Protein AF-A0A0S9QQR9-F1 (afdb_monomer_lite)

Secondary structure (DSSP, 8-state):
--HHHHHT--TTSPEEGGGGGGHHHHH---HHHHHHHHHHHHHTTSEEEE-SSS-EEEE-HHHHHHHHHHHHHHHHHHHHHHHHHHHTT-----

Foldseek 3Di:
DCPVVVVVQAVVDWDFLVVCPCVCVVPVDDSVRVVVVQVVCVVVVQWDWDDPPTTTIGGDPVVSVVVVVVVVVVVVVVVVVVVVVVVVPDDDPD

Sequence (94 aa):
MKFVELGATGPDRPVRELSFSDLEARFGMSRSHVRNVLRDAEGAGLVERSGTAGVFHHLTPRCVASFDRFVAEALSSSDLSCSMAADAGVPGSG

Radius of gyration: 19.02 Å; chains: 1; bounding box: 43×26×62 Å

pLDDT: mean 73.06, std 15.93, range [31.06, 90.81]

Structure (mmCIF, N/CA/C/O backbone):
data_AF-A0A0S9QQR9-F1
#
_entry.id   AF-A0A0S9QQR9-F1
#
loop_
_atom_site.group_PDB
_atom_site.id
_atom_site.type_symbol
_atom_site.label_atom_id
_atom_site.label_alt_id
_atom_site.label_comp_id
_atom_site.label_asym_id
_atom_site.label_entity_id
_atom_site.label_seq_id
_atom_site.pdbx_PDB_ins_code
_atom_site.Cartn_x
_atom_site.Cartn_y
_atom_site.Cartn_z
_atom_site.occupancy
_atom_site.B_iso_or_equiv
_atom_site.auth_seq_id
_atom_site.auth_comp_id
_atom_site.auth_asym_id
_atom_site.auth_atom_id
_atom_site.pdbx_PDB_model_num
ATOM 1 N N . MET A 1 1 ? 15.157 -2.696 4.951 1.00 31.06 1 MET A N 1
ATOM 2 C CA . MET A 1 1 ? 14.004 -2.139 4.207 1.00 31.06 1 MET A CA 1
ATOM 3 C C . MET A 1 1 ? 12.725 -2.793 4.718 1.00 31.06 1 MET A C 1
ATOM 5 O O . MET A 1 1 ? 12.725 -4.005 4.852 1.00 31.06 1 MET A O 1
ATOM 9 N N . LYS A 1 2 ? 11.688 -2.019 5.078 1.00 37.03 2 LYS A N 1
ATOM 10 C CA . LYS A 1 2 ? 10.474 -2.506 5.780 1.00 37.03 2 LYS A CA 1
ATOM 11 C C . LYS A 1 2 ? 9.186 -2.485 4.937 1.00 37.03 2 LYS A C 1
ATOM 13 O O . LYS A 1 2 ? 8.130 -2.798 5.465 1.00 37.03 2 LYS A O 1
ATOM 18 N N . PHE A 1 3 ? 9.241 -2.160 3.643 1.00 32.75 3 PHE A N 1
ATOM 19 C CA . PHE A 1 3 ? 8.040 -2.252 2.794 1.00 32.75 3 PHE A CA 1
ATOM 20 C C . PHE A 1 3 ? 7.551 -3.696 2.612 1.00 32.75 3 PHE A C 1
ATOM 22 O O . PHE A 1 3 ? 6.350 -3.927 2.544 1.00 32.75 3 PHE A O 1
ATOM 29 N N . VAL A 1 4 ? 8.462 -4.673 2.677 1.00 39.09 4 VAL A N 1
ATOM 30 C CA . VAL A 1 4 ? 8.123 -6.107 2.718 1.00 39.09 4 VAL A CA 1
ATOM 31 C C . VAL A 1 4 ? 7.334 -6.483 3.983 1.00 39.09 4 VAL A C 1
ATOM 33 O O . VAL A 1 4 ? 6.507 -7.385 3.931 1.00 39.09 4 VAL A O 1
ATOM 36 N N . GLU A 1 5 ? 7.499 -5.770 5.108 1.00 40.66 5 GLU A N 1
ATOM 37 C CA . GLU A 1 5 ? 6.689 -6.040 6.310 1.00 40.66 5 GLU A CA 1
ATOM 38 C C . GLU A 1 5 ? 5.228 -5.599 6.153 1.00 40.66 5 GLU A C 1
ATOM 40 O O . GLU A 1 5 ? 4.365 -6.158 6.825 1.00 40.66 5 GLU A O 1
ATOM 45 N N . LEU A 1 6 ? 4.932 -4.653 5.253 1.00 44.28 6 LEU A N 1
ATOM 46 C CA . LEU A 1 6 ? 3.557 -4.238 4.965 1.00 44.28 6 LEU A CA 1
ATOM 47 C C . LEU A 1 6 ? 2.845 -5.251 4.052 1.00 44.28 6 LEU A C 1
ATOM 49 O O . LEU A 1 6 ? 1.659 -5.503 4.233 1.00 44.28 6 LEU A O 1
ATOM 53 N N . GLY A 1 7 ? 3.580 -5.908 3.148 1.00 37.69 7 GLY A N 1
ATOM 54 C CA . GLY A 1 7 ? 3.075 -7.036 2.349 1.00 37.69 7 GLY A CA 1
ATOM 55 C C . GLY A 1 7 ? 2.790 -8.302 3.171 1.00 37.69 7 GLY A C 1
ATOM 56 O O . GLY A 1 7 ? 2.090 -9.193 2.708 1.00 37.69 7 GLY A O 1
ATOM 57 N N . ALA A 1 8 ? 3.275 -8.365 4.415 1.00 45.06 8 ALA A N 1
ATOM 58 C CA . ALA A 1 8 ? 2.972 -9.434 5.367 1.00 45.06 8 ALA A CA 1
ATOM 59 C C . ALA A 1 8 ? 1.724 -9.144 6.231 1.00 45.06 8 ALA A C 1
ATOM 61 O O . ALA A 1 8 ? 1.538 -9.777 7.273 1.00 45.06 8 ALA A O 1
ATOM 62 N N . THR A 1 9 ? 0.892 -8.172 5.841 1.00 49.84 9 THR A N 1
ATOM 63 C CA . THR A 1 9 ? -0.375 -7.856 6.518 1.00 49.84 9 THR A CA 1
ATOM 64 C C . THR A 1 9 ? -1.521 -8.619 5.858 1.00 49.84 9 THR A C 1
ATOM 66 O O . THR A 1 9 ? -2.273 -8.106 5.037 1.00 49.84 9 THR A O 1
ATOM 69 N N . GLY A 1 10 ? -1.632 -9.902 6.202 1.00 50.53 10 GLY A N 1
ATOM 70 C CA . GLY A 1 10 ? -2.907 -10.604 6.077 1.00 50.53 10 GLY A CA 1
ATOM 71 C C . GLY A 1 10 ? -3.902 -10.094 7.132 1.00 50.53 10 GLY A C 1
ATOM 72 O O . GLY A 1 10 ? -3.500 -9.355 8.035 1.00 50.53 10 GLY A O 1
ATOM 73 N N . PRO A 1 11 ? -5.170 -10.540 7.101 1.00 53.44 11 PRO A N 1
ATOM 74 C CA . PRO A 1 11 ? -6.160 -10.225 8.144 1.00 53.44 11 PRO A CA 1
ATOM 75 C C . PRO A 1 11 ? -5.693 -10.585 9.572 1.00 53.44 11 PRO A C 1
ATOM 77 O O . PRO A 1 11 ? -6.247 -10.102 10.554 1.00 53.44 11 PRO A O 1
ATOM 80 N N . ASP A 1 12 ? -4.646 -11.406 9.687 1.00 53.22 12 ASP A N 1
ATOM 81 C CA . ASP A 1 12 ? -4.050 -11.878 10.937 1.00 53.22 12 ASP A CA 1
ATOM 82 C C . ASP A 1 12 ? -2.929 -10.967 11.491 1.00 53.22 12 ASP A C 1
ATOM 84 O O . ASP A 1 12 ? -2.409 -11.199 12.582 1.00 53.22 12 ASP A O 1
ATOM 88 N N . ARG A 1 13 ? -2.526 -9.907 10.766 1.00 60.41 13 ARG A N 1
ATOM 89 C CA . ARG A 1 13 ? -1.449 -8.996 11.205 1.00 60.41 13 ARG A CA 1
ATOM 90 C C . ARG A 1 13 ? -1.838 -7.517 11.076 1.00 60.41 13 ARG A C 1
ATOM 92 O O . ARG A 1 13 ? -1.321 -6.808 10.212 1.00 60.41 13 ARG A O 1
ATOM 99 N N . PRO A 1 14 ? -2.725 -7.030 11.956 1.00 61.97 14 PRO A N 1
ATOM 100 C CA . PRO A 1 14 ? -3.216 -5.659 11.916 1.00 61.97 14 PRO A CA 1
ATOM 101 C C . PRO A 1 14 ? -2.122 -4.620 12.212 1.00 61.97 14 PRO A C 1
ATOM 103 O O . PRO A 1 14 ? -1.337 -4.771 13.153 1.00 61.97 14 PRO A O 1
ATOM 106 N N . VAL A 1 15 ? -2.112 -3.510 11.467 1.00 65.50 15 VAL A N 1
ATOM 107 C CA . VAL A 1 15 ? -1.186 -2.385 11.699 1.00 65.50 15 VAL A CA 1
ATOM 108 C C . VAL A 1 15 ? -1.871 -1.304 12.531 1.00 65.50 15 VAL A C 1
ATOM 110 O O . VAL A 1 15 ? -2.955 -0.839 12.185 1.00 65.50 15 VAL A O 1
ATOM 113 N N . ARG A 1 16 ? -1.237 -0.891 13.638 1.00 66.69 16 ARG A N 1
ATOM 114 C CA . ARG A 1 16 ? -1.747 0.171 14.528 1.00 66.69 16 ARG A CA 1
ATOM 115 C C . ARG A 1 16 ? -1.472 1.555 13.955 1.00 66.69 16 ARG A C 1
ATOM 117 O O . ARG A 1 16 ? -0.339 1.831 13.575 1.00 66.69 16 ARG A O 1
ATOM 124 N N . GLU A 1 17 ? -2.424 2.476 14.064 1.00 65.56 17 GLU A N 1
ATOM 125 C CA . GLU A 1 17 ? -2.235 3.874 13.637 1.00 65.56 17 GLU A CA 1
ATOM 126 C C . GLU A 1 17 ? -1.014 4.561 14.299 1.00 65.56 17 GLU A C 1
ATOM 128 O O . GLU A 1 17 ? -0.285 5.317 13.663 1.00 65.56 17 GLU A O 1
ATOM 133 N N . LEU A 1 18 ? -0.707 4.222 15.559 1.00 59.22 18 LEU A N 1
ATOM 134 C CA . LEU A 1 18 ? 0.477 4.721 16.280 1.00 59.22 18 LEU A CA 1
ATOM 135 C C . LEU A 1 18 ? 1.816 4.297 15.649 1.00 59.22 18 LEU A C 1
ATOM 137 O O . LEU A 1 18 ? 2.807 5.011 15.803 1.00 59.22 18 LEU A O 1
ATOM 141 N N . SER A 1 19 ? 1.848 3.181 14.914 1.00 66.25 19 SER A N 1
ATOM 142 C CA . SER A 1 19 ? 3.052 2.698 14.220 1.00 66.25 19 SER A CA 1
ATOM 143 C C . SER A 1 19 ? 3.424 3.542 12.995 1.00 66.25 19 SER A C 1
ATOM 145 O O . SER A 1 19 ? 4.540 3.443 12.492 1.00 66.25 19 SER A O 1
ATOM 147 N N . PHE A 1 20 ? 2.530 4.433 12.554 1.00 69.81 20 PHE A N 1
ATOM 148 C CA . PHE A 1 20 ? 2.791 5.368 11.461 1.00 69.81 20 PHE A CA 1
ATOM 149 C C . PHE A 1 20 ? 3.554 6.624 11.890 1.00 69.81 20 PHE A C 1
ATOM 151 O O . PHE A 1 20 ? 3.916 7.436 11.040 1.00 69.81 20 PHE A O 1
ATOM 158 N N . SER A 1 21 ? 3.830 6.784 13.188 1.00 67.56 21 SER A N 1
ATOM 159 C CA . SER A 1 21 ? 4.579 7.932 13.719 1.00 67.56 21 SER A CA 1
ATOM 160 C C . SER A 1 21 ? 5.978 8.066 13.096 1.00 67.56 21 SER A C 1
ATOM 162 O O . SER A 1 21 ? 6.473 9.180 12.972 1.00 67.56 21 SER A O 1
ATOM 164 N N . ASP A 1 22 ? 6.563 6.961 12.623 1.00 71.06 22 ASP A N 1
ATOM 165 C CA . ASP A 1 22 ? 7.901 6.932 12.020 1.00 71.06 22 ASP A CA 1
ATOM 166 C C . ASP A 1 22 ? 7.893 7.135 10.489 1.00 71.06 22 ASP A C 1
ATOM 168 O O . ASP A 1 22 ? 8.951 7.121 9.854 1.00 71.06 22 ASP A O 1
ATOM 172 N N . LEU A 1 23 ? 6.718 7.289 9.857 1.00 71.25 23 LEU A N 1
ATOM 173 C CA . LEU A 1 23 ? 6.622 7.453 8.399 1.00 71.25 23 LEU A CA 1
ATOM 174 C C . LEU A 1 23 ? 7.142 8.809 7.922 1.00 71.25 23 LEU A C 1
ATOM 176 O O . LEU A 1 23 ? 7.674 8.889 6.818 1.00 71.25 23 LEU A O 1
ATOM 180 N N . GLU A 1 24 ? 7.048 9.849 8.747 1.00 72.12 24 GLU A N 1
ATOM 181 C CA . GLU A 1 24 ? 7.575 11.173 8.411 1.00 72.12 24 GLU A CA 1
ATOM 182 C C . GLU A 1 24 ? 9.090 11.116 8.192 1.00 72.12 24 GLU A C 1
ATOM 184 O O . GLU A 1 24 ? 9.586 11.531 7.148 1.00 72.12 24 GLU A O 1
ATOM 189 N N . ALA A 1 25 ? 9.816 10.476 9.111 1.00 72.75 25 ALA A N 1
ATOM 190 C CA . ALA A 1 25 ? 11.264 10.308 9.014 1.00 72.75 25 ALA A CA 1
ATOM 191 C C . ALA A 1 25 ? 11.700 9.406 7.845 1.00 72.75 25 ALA A C 1
ATOM 193 O O . ALA A 1 25 ? 12.832 9.504 7.376 1.00 72.75 25 ALA A O 1
ATOM 194 N N . ARG A 1 26 ? 10.830 8.500 7.383 1.00 74.38 26 ARG A N 1
ATOM 195 C CA . ARG A 1 26 ? 11.167 7.507 6.349 1.00 74.38 26 ARG A CA 1
ATOM 196 C C . ARG A 1 26 ? 10.742 7.903 4.944 1.00 74.38 26 ARG A C 1
ATOM 198 O O . ARG A 1 26 ? 11.405 7.512 3.989 1.00 74.38 26 ARG A O 1
ATOM 205 N N . PHE A 1 27 ? 9.639 8.631 4.827 1.00 72.94 27 PHE A N 1
ATOM 206 C CA . PHE A 1 27 ? 8.976 8.920 3.556 1.00 72.94 27 PHE A CA 1
ATOM 207 C C . PHE A 1 27 ? 8.643 10.401 3.372 1.00 72.94 27 PHE A C 1
ATOM 209 O O . PHE A 1 27 ? 8.076 10.760 2.346 1.00 72.94 27 PHE A O 1
ATOM 216 N N . GLY A 1 28 ? 8.962 11.264 4.345 1.00 79.88 28 GLY A N 1
ATOM 217 C CA . GLY A 1 28 ? 8.653 12.696 4.284 1.00 79.88 28 GLY A CA 1
ATOM 218 C C . GLY A 1 28 ? 7.154 13.003 4.344 1.00 79.88 28 GLY A C 1
ATOM 219 O O . GLY A 1 28 ? 6.732 14.094 3.971 1.00 79.88 28 GLY A O 1
ATOM 220 N N . MET A 1 29 ? 6.331 12.044 4.778 1.00 82.19 29 MET A N 1
ATOM 221 C CA . MET A 1 29 ? 4.877 12.191 4.833 1.00 82.19 29 MET A CA 1
ATOM 222 C C . MET A 1 29 ? 4.427 12.602 6.231 1.00 82.19 29 MET A C 1
AT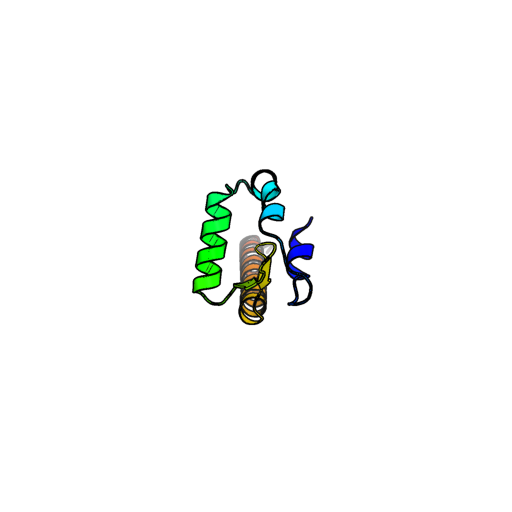OM 224 O O . MET A 1 29 ? 4.701 11.906 7.208 1.00 82.19 29 MET A O 1
ATOM 228 N N . SER A 1 30 ? 3.674 13.696 6.328 1.00 84.06 30 SER A N 1
ATOM 229 C CA . SER A 1 30 ? 3.093 14.120 7.602 1.00 84.06 30 SER A CA 1
ATOM 230 C C . SER A 1 30 ? 2.039 13.122 8.098 1.00 84.06 30 SER A C 1
ATOM 232 O O . SER A 1 30 ? 1.336 12.474 7.317 1.00 84.06 30 SER A O 1
ATOM 234 N N . ARG A 1 31 ? 1.851 13.044 9.421 1.00 80.88 31 ARG A N 1
ATOM 235 C CA . ARG A 1 31 ? 0.814 12.191 10.040 1.00 80.88 31 ARG A CA 1
ATOM 236 C C . ARG A 1 31 ? -0.591 12.475 9.496 1.00 80.88 31 ARG A C 1
ATOM 238 O O . ARG A 1 31 ? -1.392 11.558 9.333 1.00 80.88 31 ARG A O 1
ATOM 245 N N . SER A 1 32 ? -0.903 13.743 9.224 1.00 85.44 32 SER A N 1
ATOM 246 C CA . SER A 1 32 ? -2.196 14.146 8.663 1.00 85.44 32 SER A CA 1
ATOM 247 C C . SER A 1 32 ? -2.371 13.666 7.224 1.00 85.44 32 SER A C 1
ATOM 249 O O . SER A 1 32 ? -3.462 13.215 6.878 1.00 85.44 32 SER A O 1
ATOM 251 N N . HIS A 1 33 ? -1.307 13.703 6.418 1.00 84.69 33 HIS A N 1
ATOM 252 C CA . HIS A 1 33 ? -1.315 13.161 5.064 1.00 84.69 33 HIS A CA 1
ATOM 253 C C . HIS A 1 33 ? -1.572 11.651 5.077 1.00 84.69 33 HIS A C 1
ATOM 255 O O . HIS A 1 33 ? -2.504 11.191 4.422 1.00 84.69 33 HIS A O 1
ATOM 261 N N . VAL A 1 34 ? -0.839 10.901 5.907 1.00 83.06 34 VAL A N 1
ATOM 262 C CA . VAL A 1 34 ? -1.035 9.449 6.065 1.00 83.06 34 VAL A CA 1
ATOM 263 C C . VAL A 1 34 ? -2.475 9.122 6.473 1.00 83.06 34 VAL A C 1
ATOM 265 O O . VAL A 1 34 ? -3.106 8.251 5.881 1.00 83.06 34 VAL A O 1
ATOM 268 N N . ARG A 1 35 ? -3.037 9.852 7.444 1.00 83.75 35 ARG A N 1
ATOM 269 C CA . ARG A 1 35 ? -4.420 9.635 7.895 1.00 83.75 35 ARG A CA 1
ATOM 270 C C . ARG A 1 35 ? -5.452 9.907 6.798 1.00 83.75 35 ARG A C 1
ATOM 272 O O . ARG A 1 35 ? -6.438 9.180 6.706 1.00 83.75 35 ARG A O 1
ATOM 279 N N . ASN A 1 36 ? -5.244 10.939 5.979 1.00 88.81 36 ASN A N 1
ATOM 280 C CA . ASN A 1 36 ? -6.130 11.226 4.850 1.00 88.81 36 ASN A CA 1
ATOM 281 C C . ASN A 1 36 ? -6.085 10.091 3.821 1.00 88.81 36 ASN A C 1
ATOM 283 O O . ASN A 1 36 ? -7.138 9.588 3.451 1.00 88.81 36 ASN A O 1
ATOM 287 N N . VAL A 1 37 ? -4.887 9.616 3.462 1.00 86.75 37 VAL A N 1
ATOM 288 C CA . VAL A 1 37 ? -4.716 8.475 2.548 1.00 86.75 37 VAL A CA 1
ATOM 289 C C . VAL A 1 37 ? -5.433 7.228 3.071 1.00 86.75 37 VAL A C 1
ATOM 291 O O . VAL A 1 37 ? -6.149 6.576 2.318 1.00 86.75 37 VAL A O 1
ATOM 294 N N . LEU A 1 38 ? -5.302 6.912 4.364 1.00 84.94 38 LEU A N 1
ATOM 295 C CA . LEU A 1 38 ? -5.979 5.756 4.964 1.00 84.94 38 LEU A CA 1
ATOM 296 C C . LEU A 1 38 ? -7.505 5.897 4.962 1.00 84.94 38 LEU A C 1
ATOM 298 O O . LEU A 1 38 ? -8.203 4.923 4.693 1.00 84.94 38 LEU A O 1
ATOM 302 N N . ARG A 1 39 ? -8.031 7.100 5.224 1.00 86.50 39 ARG A N 1
ATOM 303 C CA . ARG A 1 39 ? -9.475 7.371 5.155 1.00 86.50 39 ARG A CA 1
ATOM 304 C C . ARG A 1 39 ? -10.002 7.215 3.731 1.00 86.50 39 ARG A C 1
ATOM 306 O O . ARG A 1 39 ? -11.071 6.646 3.538 1.00 86.50 39 ARG A O 1
ATOM 313 N N . ASP A 1 40 ? -9.265 7.717 2.750 1.00 89.81 40 ASP A N 1
ATOM 314 C CA . ASP A 1 40 ? -9.669 7.647 1.349 1.00 89.81 40 ASP A CA 1
ATOM 315 C C . ASP A 1 40 ? -9.597 6.190 0.844 1.00 89.81 40 ASP A C 1
ATOM 317 O O . ASP A 1 40 ? -10.505 5.721 0.158 1.00 89.81 40 ASP A O 1
ATOM 321 N N . ALA A 1 41 ? -8.582 5.429 1.271 1.00 86.94 41 ALA A N 1
ATOM 322 C CA . ALA A 1 41 ? -8.461 3.998 0.992 1.00 86.94 41 ALA A CA 1
ATOM 323 C C . ALA A 1 41 ? -9.582 3.165 1.640 1.00 86.94 41 ALA A C 1
ATOM 325 O O . ALA A 1 41 ? -10.088 2.227 1.023 1.00 86.94 41 ALA A O 1
ATOM 326 N N . GLU A 1 42 ? -10.008 3.510 2.856 1.00 87.50 42 GLU A N 1
ATOM 327 C CA . GLU A 1 42 ? -11.176 2.897 3.498 1.00 87.50 42 GLU A CA 1
ATOM 328 C C . GLU A 1 42 ? -12.473 3.227 2.757 1.00 87.50 42 GLU A C 1
ATOM 330 O O . GLU A 1 42 ? -13.256 2.325 2.468 1.00 87.50 42 GLU A O 1
ATOM 335 N N . GLY A 1 43 ? -12.668 4.487 2.353 1.00 87.06 43 GLY A N 1
ATOM 336 C CA . GLY A 1 43 ? -13.802 4.889 1.514 1.00 87.06 43 GLY A CA 1
ATOM 337 C C . GLY A 1 43 ? -13.851 4.153 0.168 1.00 87.06 43 GLY A C 1
ATOM 338 O O . GLY A 1 43 ? -14.930 3.913 -0.369 1.00 87.06 43 GLY A O 1
ATOM 339 N N . ALA A 1 44 ? -12.694 3.738 -0.355 1.00 88.69 44 ALA A N 1
ATOM 340 C CA . ALA A 1 44 ? -12.575 2.927 -1.565 1.00 88.69 44 ALA A CA 1
ATOM 341 C C . ALA A 1 44 ? -12.724 1.406 -1.326 1.00 88.69 44 ALA A C 1
ATOM 343 O O . ALA A 1 44 ? -12.684 0.628 -2.286 1.00 88.69 44 ALA A O 1
ATOM 344 N N . GLY A 1 45 ? -12.884 0.965 -0.072 1.00 87.25 45 GLY A N 1
ATOM 345 C CA . GLY A 1 45 ? -12.952 -0.450 0.301 1.00 87.25 45 GLY A CA 1
ATOM 346 C C . GLY A 1 45 ? -11.632 -1.195 0.092 1.00 87.25 45 GLY A C 1
ATOM 347 O O . GLY A 1 45 ? -11.635 -2.382 -0.221 1.00 87.25 45 GLY A O 1
ATOM 348 N N . LEU A 1 46 ? -10.503 -0.489 0.182 1.00 85.25 46 LEU A N 1
ATOM 349 C CA . LEU A 1 46 ? -9.162 -1.069 0.085 1.00 85.25 46 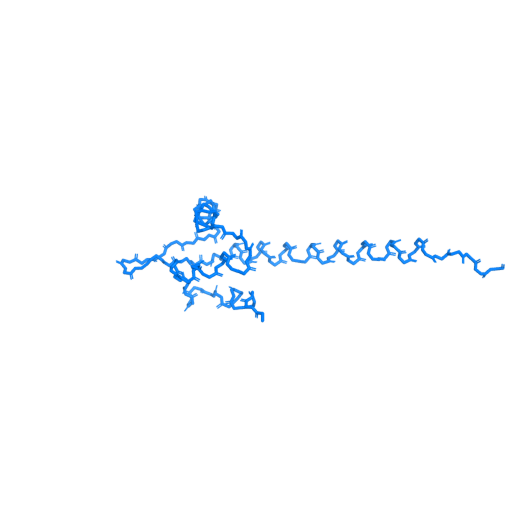LEU A CA 1
ATOM 350 C C . LEU A 1 46 ? -8.611 -1.423 1.468 1.00 85.25 46 LEU A C 1
ATOM 352 O O . LEU A 1 46 ? -7.862 -2.389 1.603 1.00 85.25 46 LEU A O 1
ATOM 356 N N . VAL A 1 47 ? -9.024 -0.685 2.493 1.00 86.81 47 VAL A N 1
ATOM 357 C CA . VAL A 1 47 ? -8.596 -0.881 3.875 1.00 86.81 47 VAL A CA 1
ATOM 358 C C . VAL A 1 47 ? -9.818 -0.968 4.777 1.00 86.81 47 VAL A C 1
ATOM 360 O O . VAL A 1 47 ? -10.753 -0.192 4.621 1.00 86.81 47 VAL A O 1
ATOM 363 N N . GLU A 1 48 ? -9.796 -1.869 5.749 1.00 84.12 48 GLU A N 1
ATOM 364 C CA . GLU A 1 48 ? -10.832 -1.975 6.773 1.00 84.12 48 GLU A CA 1
ATOM 365 C C . GLU A 1 48 ? -10.290 -1.558 8.134 1.00 84.12 48 GLU A C 1
ATOM 367 O O . GLU A 1 48 ? -9.178 -1.922 8.526 1.00 84.12 48 GLU A O 1
ATOM 372 N N . ARG A 1 49 ? -11.088 -0.792 8.876 1.00 81.81 49 ARG A N 1
ATOM 373 C CA . ARG A 1 49 ? -10.782 -0.425 10.256 1.00 81.81 49 ARG A CA 1
ATOM 374 C C . ARG A 1 49 ? -11.314 -1.494 11.212 1.00 81.81 49 ARG A C 1
ATOM 376 O O . ARG A 1 49 ? -12.492 -1.826 11.158 1.00 81.81 49 ARG A O 1
ATOM 383 N N . SER A 1 50 ? -10.486 -1.984 12.137 1.00 72.56 50 SER A N 1
ATOM 384 C CA . SER A 1 50 ? -10.947 -2.826 13.254 1.00 72.56 50 SER A CA 1
ATOM 385 C C . SER A 1 50 ? -10.484 -2.283 14.609 1.00 72.56 50 SER A C 1
ATOM 387 O O . SER A 1 50 ? -9.356 -1.801 14.717 1.00 72.56 50 SER A O 1
ATOM 389 N N . GLY A 1 51 ? -11.328 -2.418 15.642 1.00 63.34 51 GLY A N 1
ATOM 390 C CA . GLY A 1 51 ? -10.917 -2.384 17.053 1.00 63.34 51 GLY A CA 1
ATOM 391 C C . GLY A 1 51 ? -11.611 -1.357 17.964 1.00 63.34 51 GLY A C 1
ATOM 392 O O . GLY A 1 51 ? -11.720 -0.179 17.642 1.00 63.34 51 GLY A O 1
ATOM 393 N N . THR A 1 52 ? -11.993 -1.814 19.165 1.00 55.84 52 THR A N 1
ATOM 394 C CA . THR A 1 52 ? -12.482 -1.028 20.323 1.00 55.84 52 THR A CA 1
ATOM 395 C C . THR A 1 52 ? -11.352 -0.518 21.242 1.00 55.84 52 THR A C 1
ATOM 397 O O . THR A 1 52 ? -11.607 0.299 22.120 1.00 55.84 52 THR A O 1
ATOM 400 N N . ALA A 1 53 ? -10.102 -0.972 21.052 1.00 55.09 53 ALA A N 1
ATOM 401 C CA . ALA A 1 53 ? -8.937 -0.677 21.913 1.00 55.09 53 ALA A CA 1
ATOM 402 C C . ALA A 1 53 ? -7.667 -0.276 21.121 1.00 55.09 53 ALA A C 1
ATOM 404 O O . ALA A 1 53 ? -6.528 -0.562 21.508 1.00 55.09 53 ALA A O 1
ATOM 405 N N . GLY A 1 54 ? -7.867 0.363 19.969 1.00 59.62 54 GLY A N 1
ATOM 406 C CA . GLY A 1 54 ? -6.818 0.815 19.056 1.00 59.62 54 GLY A CA 1
ATOM 407 C C . GLY A 1 54 ? -7.308 0.749 17.615 1.00 59.62 54 GLY A C 1
ATOM 408 O O . GLY A 1 54 ? -7.965 -0.218 17.246 1.00 59.6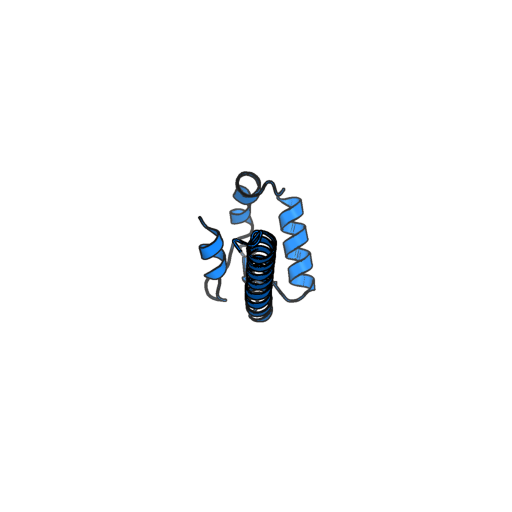2 54 GLY A O 1
ATOM 409 N N . VAL A 1 55 ? -7.010 1.779 16.820 1.00 67.56 55 VAL A N 1
ATOM 410 C CA . VAL A 1 55 ? -7.357 1.812 15.397 1.00 67.56 55 VAL A CA 1
ATOM 411 C C . VAL A 1 55 ? -6.366 0.937 14.642 1.00 67.56 55 VAL A C 1
ATOM 413 O O . VAL A 1 55 ? -5.179 1.270 14.539 1.00 67.56 55 VAL A O 1
ATOM 416 N N . PHE A 1 56 ? -6.853 -0.200 14.158 1.00 64.19 56 PHE A N 1
ATOM 417 C CA . PHE A 1 56 ? -6.102 -1.085 13.287 1.00 64.19 56 PHE A CA 1
ATOM 418 C C . PHE A 1 56 ? -6.633 -1.004 11.866 1.00 64.19 56 PHE A C 1
ATOM 420 O O . PHE A 1 56 ? -7.845 -0.995 11.665 1.00 64.19 56 PHE A O 1
ATOM 427 N N . HIS A 1 57 ? -5.723 -0.993 10.902 1.00 70.81 57 HIS A N 1
ATOM 428 C CA . HIS A 1 57 ? -6.047 -1.053 9.484 1.00 70.81 57 HIS A CA 1
ATOM 429 C C . HIS A 1 57 ? -5.671 -2.429 8.927 1.00 70.81 57 HIS A C 1
ATOM 431 O O . HIS A 1 57 ? -4.540 -2.885 9.115 1.00 70.81 57 HIS A O 1
ATOM 437 N N . HIS A 1 58 ? -6.621 -3.069 8.251 1.00 80.06 58 HIS A N 1
ATOM 438 C CA . HIS A 1 58 ? -6.455 -4.329 7.530 1.00 80.06 58 HIS A CA 1
ATOM 439 C C . HIS A 1 58 ? -6.491 -4.066 6.034 1.00 80.06 58 HIS A C 1
ATOM 441 O O . HIS A 1 58 ? -7.388 -3.371 5.561 1.00 80.06 58 HIS A O 1
ATOM 447 N N . LEU A 1 59 ? -5.545 -4.624 5.281 1.00 83.12 59 LEU A N 1
ATOM 448 C CA . LEU A 1 59 ? -5.632 -4.597 3.826 1.00 83.12 59 LEU A CA 1
ATOM 449 C C . LEU A 1 59 ? -6.692 -5.597 3.374 1.00 83.12 59 LEU A C 1
ATOM 451 O O . LEU A 1 59 ? -6.675 -6.766 3.758 1.00 83.12 59 LEU A O 1
ATOM 455 N N . THR A 1 60 ? -7.604 -5.146 2.525 1.00 85.88 60 THR A N 1
ATOM 456 C CA . THR A 1 60 ? -8.555 -6.053 1.881 1.00 85.88 60 THR A CA 1
ATOM 457 C C . THR A 1 60 ? -7.843 -6.899 0.819 1.00 85.88 60 THR A C 1
ATOM 459 O O . THR A 1 60 ? -6.859 -6.444 0.222 1.00 85.88 60 THR A O 1
ATOM 462 N N . PRO A 1 61 ? -8.375 -8.085 0.469 1.00 84.56 61 PRO A N 1
ATOM 46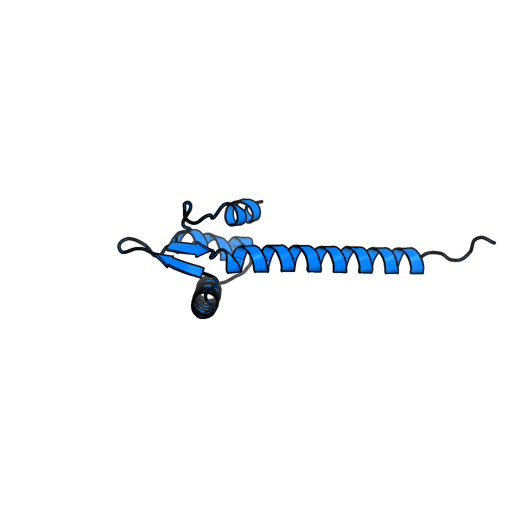3 C CA . PRO A 1 61 ? -7.874 -8.861 -0.668 1.00 84.56 61 PRO A CA 1
ATOM 464 C C . PRO A 1 61 ? -7.846 -8.054 -1.973 1.00 84.56 61 PRO A C 1
ATOM 466 O O . PRO A 1 61 ? -6.944 -8.209 -2.794 1.00 84.56 61 PRO A O 1
ATOM 469 N N . ARG A 1 62 ? -8.808 -7.136 -2.145 1.00 86.00 62 ARG A N 1
ATOM 470 C CA . ARG A 1 62 ? -8.862 -6.220 -3.288 1.00 86.00 62 ARG A CA 1
ATOM 471 C C . ARG A 1 62 ? -7.656 -5.286 -3.326 1.00 86.00 62 ARG A C 1
ATOM 473 O O . ARG A 1 62 ? -7.110 -5.055 -4.403 1.00 86.00 62 ARG A O 1
ATOM 480 N N . CYS A 1 63 ? -7.246 -4.746 -2.180 1.00 85.94 63 CYS A N 1
ATOM 481 C CA . CYS A 1 63 ? -6.066 -3.893 -2.098 1.00 85.94 63 CYS A CA 1
ATOM 482 C C . CYS A 1 63 ? -4.797 -4.648 -2.476 1.00 85.94 63 CYS A C 1
ATOM 484 O O . CYS A 1 63 ? -4.009 -4.123 -3.256 1.00 85.94 63 CYS A O 1
ATOM 486 N N . VAL A 1 64 ? -4.632 -5.876 -1.981 1.00 86.25 64 VAL A N 1
ATOM 487 C CA . VAL A 1 64 ? -3.476 -6.720 -2.315 1.00 86.25 64 VAL A CA 1
ATOM 488 C C . VAL A 1 64 ? -3.431 -6.996 -3.819 1.00 86.25 64 VAL A C 1
ATOM 490 O O . VAL A 1 64 ? -2.441 -6.676 -4.466 1.00 86.25 64 VAL A O 1
ATOM 493 N N . ALA A 1 65 ? -4.537 -7.456 -4.411 1.00 85.44 65 ALA A N 1
ATOM 494 C CA . ALA A 1 65 ? -4.599 -7.736 -5.847 1.00 85.44 65 ALA A CA 1
ATOM 495 C C . ALA A 1 65 ? -4.336 -6.490 -6.716 1.00 85.44 65 ALA A C 1
ATOM 497 O O . ALA A 1 65 ? -3.691 -6.570 -7.763 1.00 85.44 65 ALA A O 1
ATOM 498 N N . SER A 1 66 ? -4.829 -5.326 -6.284 1.00 85.69 66 SER A N 1
ATOM 499 C CA . SER A 1 66 ? -4.605 -4.058 -6.991 1.00 85.69 66 SER A CA 1
ATOM 500 C C . SER A 1 66 ? -3.143 -3.619 -6.900 1.00 85.69 66 SER A C 1
ATOM 502 O O . SER A 1 66 ? -2.587 -3.119 -7.875 1.00 85.69 66 SER A O 1
ATOM 504 N N . PHE A 1 67 ? -2.514 -3.830 -5.743 1.00 86.06 67 PHE A N 1
ATOM 505 C CA . PHE A 1 67 ? -1.108 -3.521 -5.522 1.00 86.06 67 PHE A CA 1
ATOM 506 C C . PHE A 1 67 ? -0.188 -4.433 -6.342 1.00 86.06 67 PHE A C 1
ATOM 508 O O . PHE A 1 67 ? 0.714 -3.931 -7.009 1.00 86.06 67 PHE A O 1
ATOM 515 N N . ASP A 1 68 ? -0.459 -5.739 -6.379 1.00 86.56 68 ASP A N 1
ATOM 516 C CA . ASP A 1 68 ? 0.307 -6.695 -7.18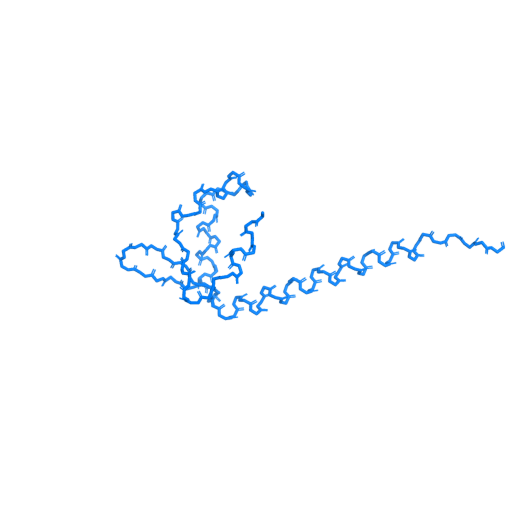9 1.00 86.56 68 ASP A CA 1
ATOM 517 C C . ASP A 1 68 ? 0.277 -6.320 -8.672 1.00 86.56 68 ASP A C 1
ATOM 519 O O . ASP A 1 68 ? 1.312 -6.286 -9.343 1.00 86.56 68 ASP A O 1
ATOM 523 N N . ARG A 1 69 ? -0.908 -5.960 -9.178 1.00 86.31 69 ARG A N 1
ATOM 524 C CA . ARG A 1 69 ? -1.064 -5.486 -10.553 1.00 86.31 69 ARG A CA 1
ATOM 525 C C . ARG A 1 69 ? -0.269 -4.208 -10.809 1.00 86.31 69 ARG A C 1
ATOM 527 O O . ARG A 1 69 ? 0.433 -4.127 -11.812 1.00 86.31 69 ARG A O 1
ATOM 534 N N . PHE A 1 70 ? -0.359 -3.233 -9.907 1.00 85.81 70 PHE A N 1
ATOM 535 C CA . PHE A 1 70 ? 0.381 -1.978 -10.022 1.00 85.81 70 PHE A CA 1
ATOM 536 C C . PHE A 1 70 ? 1.897 -2.212 -10.083 1.00 85.81 70 PHE A C 1
ATOM 538 O O . PHE A 1 70 ? 2.573 -1.637 -10.933 1.00 85.81 70 PHE A O 1
ATOM 545 N N . VAL A 1 71 ? 2.433 -3.090 -9.229 1.00 86.25 71 VAL A N 1
ATOM 546 C CA . VAL A 1 71 ? 3.861 -3.439 -9.235 1.00 86.25 71 VAL A CA 1
ATOM 547 C C . VAL A 1 71 ? 4.255 -4.106 -10.552 1.00 86.25 71 VAL A C 1
ATOM 549 O O . VAL A 1 71 ? 5.258 -3.719 -11.151 1.00 86.25 71 VAL A O 1
ATOM 552 N N . ALA A 1 72 ? 3.464 -5.067 -11.034 1.00 90.81 72 ALA A N 1
ATOM 553 C CA . ALA A 1 72 ? 3.731 -5.742 -12.301 1.00 90.81 72 ALA A CA 1
ATOM 554 C C . ALA A 1 72 ? 3.749 -4.761 -13.488 1.00 90.81 72 ALA A C 1
ATOM 556 O O . ALA A 1 72 ? 4.644 -4.827 -14.333 1.00 90.81 72 ALA A O 1
ATOM 557 N N . GLU A 1 73 ? 2.800 -3.824 -13.535 1.00 89.94 73 GLU A N 1
ATOM 558 C CA . GLU A 1 73 ? 2.724 -2.792 -14.576 1.00 89.94 73 GLU A CA 1
ATOM 559 C C . GLU A 1 73 ? 3.904 -1.808 -14.490 1.00 89.94 73 GLU A C 1
ATOM 561 O O . GLU A 1 73 ? 4.530 -1.508 -15.508 1.00 89.94 73 GLU A O 1
ATOM 566 N N . ALA A 1 74 ? 4.269 -1.355 -13.287 1.00 88.06 74 ALA A N 1
ATOM 567 C CA . ALA A 1 74 ? 5.387 -0.432 -13.080 1.00 88.06 74 ALA A CA 1
ATOM 568 C C . ALA A 1 74 ? 6.740 -1.043 -13.485 1.00 88.06 74 ALA A C 1
ATOM 570 O O . ALA A 1 74 ? 7.561 -0.380 -14.127 1.00 88.06 74 ALA A O 1
ATOM 571 N N . LEU A 1 75 ? 6.964 -2.315 -13.145 1.00 90.00 75 LEU A N 1
ATOM 572 C CA . LEU A 1 75 ? 8.167 -3.042 -13.549 1.00 90.00 75 LEU A CA 1
ATOM 573 C C . LEU A 1 75 ? 8.192 -3.264 -15.063 1.00 90.00 75 LEU A C 1
ATOM 575 O O . LEU A 1 75 ? 9.188 -2.941 -15.701 1.00 90.00 75 LEU A O 1
ATOM 579 N N . SER A 1 76 ? 7.071 -3.683 -15.655 1.00 88.31 76 SER A N 1
ATOM 580 C CA . SER A 1 76 ? 6.972 -3.872 -17.110 1.00 88.31 76 SER A CA 1
ATOM 581 C C . SER A 1 76 ? 7.244 -2.576 -17.883 1.00 88.31 76 SER A C 1
ATOM 583 O O . SER A 1 76 ? 7.941 -2.580 -18.896 1.00 88.31 76 SER A O 1
ATOM 585 N N . SER A 1 77 ? 6.732 -1.443 -17.391 1.00 84.12 77 SER A N 1
ATOM 586 C CA . SER A 1 77 ? 7.000 -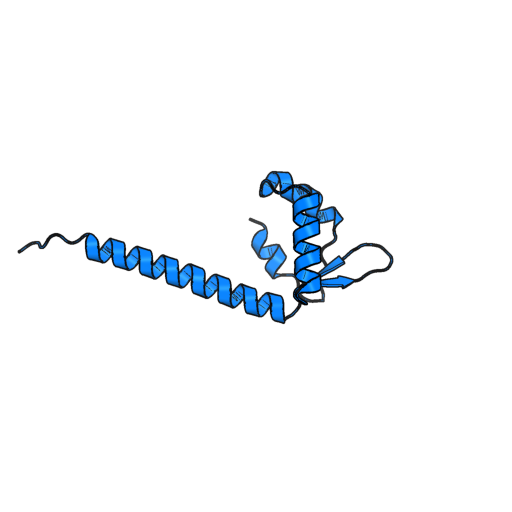0.125 -17.977 1.00 84.12 77 SER A CA 1
ATOM 587 C C . SER A 1 77 ? 8.475 0.267 -17.875 1.00 84.12 77 SER A C 1
ATOM 589 O O . SER A 1 77 ? 9.005 0.923 -18.777 1.00 84.12 77 SER A O 1
ATOM 591 N N . SER A 1 78 ? 9.133 -0.101 -16.776 1.00 83.69 78 SER A N 1
ATOM 592 C CA . SER A 1 78 ? 10.557 0.174 -16.565 1.00 83.69 78 SER A CA 1
ATOM 593 C C . SER A 1 78 ? 11.415 -0.665 -17.511 1.00 83.69 78 SER A C 1
ATOM 595 O O . SER A 1 78 ? 12.299 -0.120 -18.170 1.00 83.69 78 SER A O 1
ATOM 597 N N . ASP A 1 79 ? 11.098 -1.952 -17.652 1.00 88.62 79 ASP A N 1
ATOM 598 C CA . ASP A 1 79 ? 11.782 -2.868 -18.567 1.00 88.62 79 ASP A CA 1
ATOM 599 C C . ASP A 1 79 ? 11.660 -2.400 -20.020 1.00 88.62 79 ASP A C 1
ATOM 601 O O . ASP A 1 79 ? 12.662 -2.342 -20.733 1.00 88.62 79 ASP A O 1
ATOM 605 N N . LEU A 1 80 ? 10.460 -1.977 -20.438 1.00 84.19 80 LEU A N 1
ATOM 606 C CA . LEU A 1 80 ? 10.234 -1.407 -21.767 1.00 84.19 80 LEU A CA 1
ATOM 607 C C . LEU A 1 80 ? 11.047 -0.125 -21.989 1.00 84.19 80 LEU A C 1
ATOM 609 O O . LEU A 1 80 ? 11.635 0.071 -23.048 1.00 84.19 80 LEU A O 1
ATOM 613 N N . SER A 1 81 ? 11.108 0.756 -20.991 1.00 83.56 81 SER A N 1
ATOM 614 C CA . SER A 1 81 ? 11.894 1.991 -21.101 1.00 83.56 81 SER A CA 1
ATOM 615 C C . SER A 1 81 ? 13.391 1.690 -21.231 1.00 83.56 81 SER A C 1
ATOM 617 O O . SER A 1 81 ? 14.087 2.331 -22.018 1.00 83.56 81 SER A O 1
ATOM 619 N N . CYS A 1 82 ? 13.881 0.685 -20.500 1.00 81.56 82 CYS A N 1
ATOM 620 C CA . CYS A 1 82 ? 15.258 0.208 -20.604 1.00 81.56 82 CYS A CA 1
ATOM 621 C C . CYS A 1 82 ? 15.551 -0.422 -21.971 1.00 81.56 82 CYS A C 1
ATOM 623 O O . CYS A 1 82 ? 16.593 -0.129 -22.555 1.00 81.56 82 CYS A O 1
ATOM 625 N N . SER A 1 83 ? 14.648 -1.253 -22.503 1.00 80.50 83 SER A N 1
ATOM 626 C CA . SER A 1 83 ? 14.846 -1.883 -23.813 1.00 80.50 83 SER A CA 1
ATOM 627 C C . SER A 1 83 ? 14.851 -0.854 -24.942 1.00 80.50 83 SER A C 1
ATOM 629 O O . SER A 1 83 ? 15.742 -0.885 -25.784 1.00 80.50 83 SER A O 1
ATOM 631 N N . MET A 1 84 ? 13.947 0.129 -24.906 1.00 86.06 84 MET A N 1
ATOM 632 C CA . MET A 1 84 ? 13.932 1.235 -25.868 1.00 86.06 84 MET A CA 1
ATOM 633 C C . MET A 1 84 ? 15.220 2.066 -25.817 1.00 86.06 84 MET A C 1
ATOM 635 O O . MET A 1 84 ? 15.724 2.487 -26.857 1.00 86.06 84 MET A O 1
ATOM 639 N N . ALA A 1 85 ? 15.773 2.296 -24.622 1.00 83.31 85 ALA A N 1
ATOM 640 C CA . ALA A 1 85 ? 17.050 2.988 -24.469 1.00 83.31 85 ALA A CA 1
ATOM 641 C C . ALA A 1 85 ? 18.232 2.159 -25.006 1.00 83.31 85 ALA A C 1
ATOM 643 O O . ALA A 1 85 ? 19.150 2.725 -25.600 1.00 83.31 85 ALA A O 1
ATOM 644 N N . ALA A 1 86 ? 18.206 0.833 -24.832 1.00 80.69 86 ALA A N 1
ATOM 645 C CA . ALA A 1 86 ? 19.218 -0.071 -25.372 1.00 80.69 86 ALA A CA 1
ATOM 646 C C . ALA A 1 86 ? 19.172 -0.137 -26.910 1.00 80.69 86 ALA A C 1
ATOM 648 O O . ALA A 1 86 ? 20.218 -0.037 -27.551 1.00 80.69 86 ALA A O 1
ATOM 649 N N . ASP A 1 87 ? 17.976 -0.212 -27.500 1.00 75.00 87 ASP A N 1
ATOM 650 C CA . ASP A 1 87 ? 17.784 -0.222 -28.957 1.00 75.00 87 ASP A CA 1
ATOM 651 C C . ASP A 1 87 ? 18.159 1.122 -29.603 1.00 75.00 87 ASP A C 1
ATOM 653 O O . ASP A 1 87 ? 18.723 1.156 -30.697 1.00 75.00 87 ASP A O 1
ATOM 657 N N . ALA A 1 88 ? 17.926 2.246 -28.915 1.00 74.75 88 ALA A N 1
ATOM 658 C CA . ALA A 1 88 ? 18.357 3.571 -29.368 1.00 74.75 88 ALA A CA 1
ATOM 659 C C . ALA A 1 88 ? 19.885 3.791 -29.276 1.00 74.75 88 ALA A C 1
ATOM 661 O O . ALA A 1 88 ? 20.400 4.771 -29.816 1.00 74.75 88 ALA A O 1
ATOM 662 N N . GLY A 1 89 ? 20.610 2.897 -28.591 1.00 61.59 89 GLY A N 1
ATOM 663 C CA . GLY A 1 89 ? 22.047 2.979 -28.324 1.00 61.59 89 GLY A CA 1
ATOM 664 C C . GLY A 1 89 ? 22.957 2.258 -29.324 1.00 61.59 89 GLY A C 1
ATOM 665 O O . GLY A 1 89 ? 24.164 2.217 -29.085 1.00 61.59 89 GLY A O 1
ATOM 666 N N . VAL A 1 90 ? 22.442 1.705 -30.428 1.00 57.59 90 VAL A N 1
ATOM 667 C CA . VAL A 1 90 ? 23.272 1.036 -31.449 1.00 57.59 90 VAL A CA 1
ATOM 668 C C . VAL A 1 90 ? 23.472 1.937 -32.678 1.00 57.59 90 VAL A C 1
ATOM 670 O O . VAL A 1 90 ? 22.665 1.896 -33.608 1.00 57.59 90 VAL A O 1
ATOM 673 N N . PRO A 1 91 ? 24.563 2.724 -32.765 1.00 52.56 91 PRO A N 1
ATOM 674 C CA . PRO A 1 91 ? 25.090 3.124 -34.059 1.00 52.56 91 PRO A CA 1
ATOM 675 C C . PRO A 1 91 ? 25.700 1.882 -34.720 1.00 52.56 91 PRO A C 1
ATOM 677 O O . PRO A 1 91 ? 26.538 1.192 -34.136 1.00 52.56 91 PRO A O 1
ATOM 680 N N . GLY A 1 92 ? 25.235 1.582 -35.932 1.00 58.00 92 GLY A N 1
ATOM 681 C CA . GLY A 1 92 ? 25.703 0.452 -36.725 1.00 58.00 92 GLY A CA 1
ATOM 682 C C . GLY A 1 92 ? 27.227 0.407 -36.806 1.00 58.00 92 GLY A C 1
ATOM 683 O O . GLY A 1 92 ? 27.867 1.354 -37.254 1.00 58.00 92 GLY A O 1
ATOM 684 N N . SER A 1 93 ? 27.799 -0.715 -36.375 1.00 49.62 93 SER A N 1
ATOM 685 C CA . SER A 1 93 ? 29.124 -1.138 -36.817 1.00 49.62 93 SER A CA 1
ATOM 686 C C . SER A 1 93 ? 28.922 -1.955 -38.088 1.00 49.62 93 SER A C 1
ATOM 688 O O . SER A 1 93 ? 28.606 -3.143 -38.023 1.00 49.62 93 SER A O 1
ATOM 690 N N . GLY A 1 94 ? 29.017 -1.274 -39.226 1.00 43.41 94 GLY A N 1
ATOM 691 C CA . GLY A 1 94 ? 29.084 -1.832 -40.572 1.00 43.41 94 GLY A CA 1
ATOM 692 C C . GLY A 1 94 ? 30.179 -1.117 -41.341 1.00 43.41 94 GLY A C 1
ATOM 693 O O . GLY A 1 94 ? 30.301 0.112 -41.142 1.00 43.41 94 GLY A O 1
#